Protein AF-A0A354UY25-F1 (afdb_monomer)

Secondary structure (DSSP, 8-state):
-PPPPPPPPPP-PPPPPPHHHHHHHHHHHHHH-SS---SS--SSHHHHHHHHHHHT--

Mean predicted aligned error: 9.32 Å

Structure (mmCIF, N/CA/C/O backbone):
data_AF-A0A354UY25-F1
#
_entry.id   AF-A0A354UY25-F1
#
loop_
_atom_site.group_PDB
_atom_site.id
_atom_site.type_symbol
_atom_site.label_atom_id
_atom_site.label_alt_id
_atom_site.label_comp_id
_atom_site.label_asym_id
_atom_site.label_entity_id
_atom_site.label_seq_id
_atom_site.pdbx_PDB_ins_code
_atom_site.Cartn_x
_atom_site.Cartn_y
_atom_site.Cartn_z
_atom_site.occupancy
_atom_site.B_iso_or_equiv
_atom_site.auth_seq_id
_atom_site.auth_comp_id
_atom_site.auth_asym_id
_atom_site.auth_atom_id
_atom_site.pdbx_PDB_model_num
ATOM 1 N N . MET A 1 1 ? -24.126 46.533 32.104 1.00 64.69 1 MET A N 1
ATOM 2 C CA . MET A 1 1 ? -23.948 45.097 32.417 1.00 64.69 1 MET A CA 1
ATOM 3 C C . MET A 1 1 ? -23.170 44.475 31.270 1.00 64.69 1 MET A C 1
ATOM 5 O O . MET A 1 1 ? -23.597 44.675 30.138 1.00 64.69 1 MET A O 1
ATOM 9 N N . PRO A 1 2 ? -22.030 43.806 31.499 1.00 69.06 2 PRO A N 1
ATOM 10 C CA . PRO A 1 2 ? -21.386 43.059 30.426 1.00 69.06 2 PRO A CA 1
ATOM 11 C C . PRO A 1 2 ? -22.263 41.849 30.048 1.00 69.06 2 PRO A C 1
ATOM 13 O O . PRO A 1 2 ? -22.860 41.240 30.941 1.00 69.06 2 PRO A O 1
ATOM 16 N N . PRO A 1 3 ? -22.385 41.505 28.755 1.00 72.31 3 PRO A N 1
ATOM 17 C CA . PRO A 1 3 ? -23.098 40.305 28.338 1.00 72.31 3 PRO A CA 1
ATOM 18 C C . PRO A 1 3 ? -22.351 39.058 28.827 1.00 72.31 3 PRO A C 1
ATOM 20 O O . PRO A 1 3 ? -21.129 38.961 28.721 1.00 72.31 3 PRO A O 1
ATOM 23 N N . THR A 1 4 ? -23.090 38.101 29.380 1.00 65.75 4 THR A N 1
ATOM 24 C CA . THR A 1 4 ? -22.555 36.818 29.844 1.00 65.75 4 THR A CA 1
ATOM 25 C C . THR A 1 4 ? -22.063 35.966 28.665 1.00 65.75 4 THR A C 1
ATOM 27 O O . THR A 1 4 ? -22.737 35.893 27.632 1.00 65.75 4 THR A O 1
ATOM 30 N N . PRO A 1 5 ? -20.907 35.286 28.789 1.00 71.69 5 PRO A N 1
ATOM 31 C CA . PRO A 1 5 ? -20.379 34.450 27.719 1.00 71.69 5 PRO A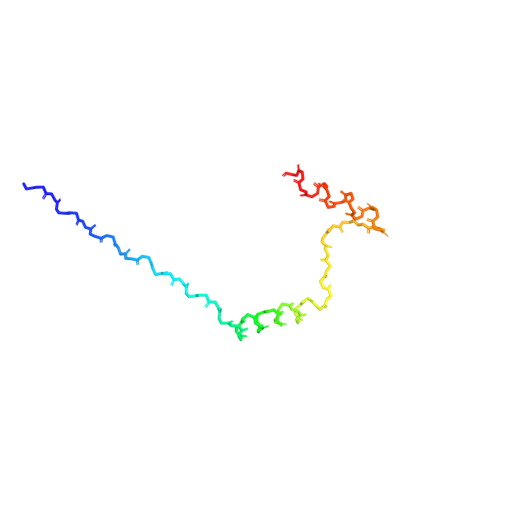 CA 1
ATOM 32 C C . PRO A 1 5 ? -21.241 33.189 27.568 1.00 71.69 5 PRO A C 1
ATOM 34 O O . PRO A 1 5 ? -21.436 32.429 28.519 1.00 71.69 5 PRO A O 1
ATOM 37 N N . LYS A 1 6 ? -21.772 32.957 26.362 1.00 69.56 6 LYS A N 1
ATOM 38 C CA . LYS A 1 6 ? -22.514 31.734 26.023 1.00 69.56 6 LYS A CA 1
ATOM 39 C C . LYS A 1 6 ? -21.524 30.573 25.878 1.00 69.56 6 LYS A C 1
ATOM 41 O O . LYS A 1 6 ? -20.613 30.643 25.060 1.00 69.56 6 LYS A O 1
ATOM 46 N N . LYS A 1 7 ? -21.697 29.512 26.674 1.00 7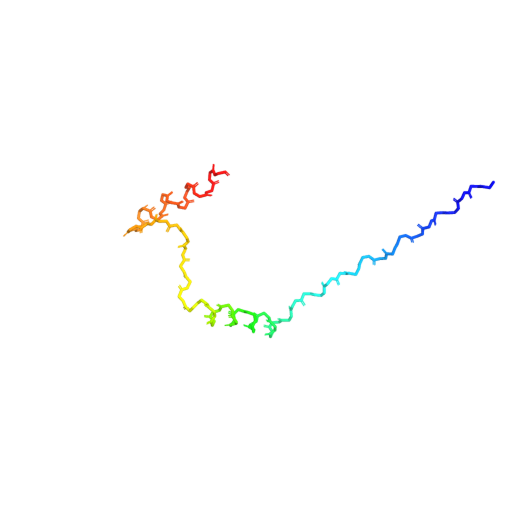0.12 7 LYS A N 1
ATOM 47 C CA . LYS A 1 7 ? -20.883 28.287 26.597 1.00 70.12 7 LYS A CA 1
ATOM 48 C C . LYS A 1 7 ? -21.132 27.567 25.267 1.00 70.12 7 LYS A C 1
ATOM 50 O O . LYS A 1 7 ? -22.274 27.251 24.943 1.00 70.12 7 LYS A O 1
ATOM 55 N N . THR A 1 8 ? -20.066 27.298 24.521 1.00 66.25 8 THR A N 1
ATOM 56 C CA . THR A 1 8 ? -20.092 26.527 23.270 1.00 66.25 8 THR A CA 1
ATOM 57 C C . THR A 1 8 ? -20.413 25.050 23.559 1.00 66.25 8 THR A C 1
ATOM 59 O O . THR A 1 8 ? -19.903 24.520 24.551 1.00 66.25 8 THR A O 1
ATOM 62 N N . PRO A 1 9 ? -21.237 24.361 22.743 1.00 70.19 9 PRO A N 1
ATOM 63 C CA . PRO A 1 9 ? -21.545 22.947 22.956 1.00 70.19 9 PRO A CA 1
ATOM 64 C C . PRO A 1 9 ? -20.286 22.073 22.833 1.00 70.19 9 PRO A C 1
ATOM 66 O O . PRO A 1 9 ? -19.438 22.354 21.981 1.00 70.19 9 PRO A O 1
ATOM 69 N N . PRO A 1 10 ? -20.151 21.002 23.634 1.00 72.25 10 PRO A N 1
ATOM 70 C CA . PRO A 1 10 ? -19.031 20.081 23.504 1.00 72.25 10 PRO A CA 1
ATOM 71 C C . PRO A 1 10 ? -19.109 19.343 22.162 1.00 72.25 10 PRO A C 1
ATOM 73 O O . PRO A 1 10 ? -20.151 18.800 21.792 1.00 72.25 10 PRO A O 1
ATOM 76 N N . THR A 1 11 ? -17.9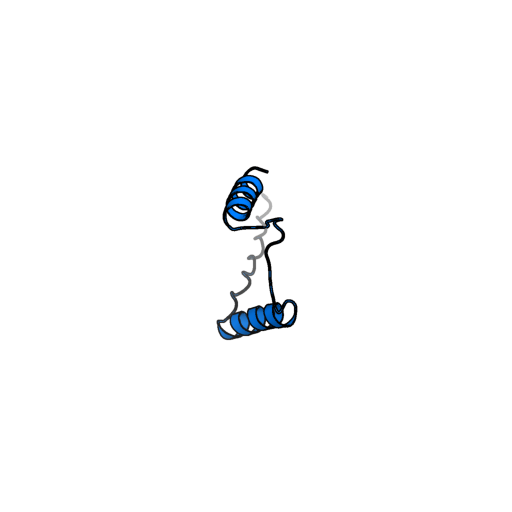96 19.303 21.430 1.00 75.12 11 THR A N 1
ATOM 77 C CA . THR A 1 11 ? -17.881 18.530 20.191 1.00 75.12 11 THR A CA 1
ATOM 78 C C . THR A 1 11 ? -17.919 17.037 20.524 1.00 75.12 11 THR A C 1
ATOM 80 O O . THR A 1 11 ? -17.064 16.509 21.239 1.00 75.12 11 THR A O 1
ATOM 83 N N . ARG A 1 12 ? -18.948 16.330 20.044 1.00 78.25 12 ARG A N 1
ATOM 84 C CA . ARG A 1 12 ? -19.072 14.881 20.242 1.00 78.25 12 ARG A CA 1
ATOM 85 C C . ARG A 1 12 ? -17.987 14.181 19.425 1.00 78.25 12 ARG A C 1
ATOM 87 O O . ARG A 1 12 ? -18.036 14.197 18.200 1.00 78.25 12 ARG A O 1
ATOM 94 N N . LYS A 1 13 ? -17.019 13.558 20.101 1.00 79.12 13 LYS A N 1
ATOM 95 C CA . LYS A 1 13 ? -16.026 12.698 19.448 1.00 79.12 13 LYS A CA 1
ATOM 96 C C . LYS A 1 13 ? -16.733 11.449 18.923 1.00 79.12 13 LYS A C 1
ATOM 98 O O . LYS A 1 13 ? -17.416 10.766 19.688 1.00 79.12 13 LYS A O 1
ATOM 103 N N . THR A 1 14 ? -16.602 11.166 17.633 1.00 84.81 14 THR A N 1
ATOM 104 C CA . THR A 1 14 ? 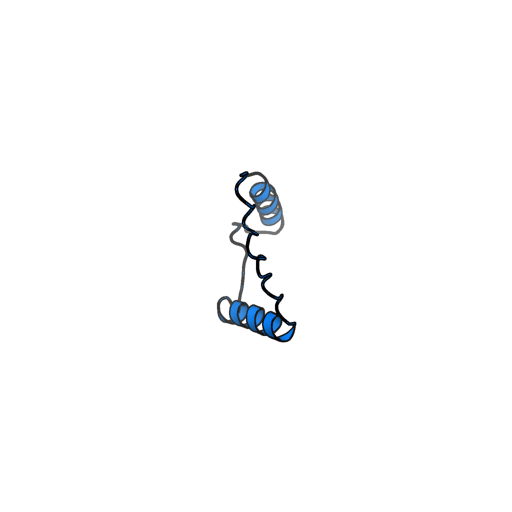-17.046 9.891 17.064 1.00 84.81 14 THR A CA 1
ATOM 105 C C . THR A 1 14 ? -16.220 8.756 17.672 1.00 84.81 14 THR A C 1
ATOM 107 O O . THR A 1 14 ? -14.995 8.884 17.754 1.00 84.81 14 THR A O 1
ATOM 110 N N . PRO A 1 15 ? -16.858 7.671 18.141 1.00 88.50 15 PRO A N 1
ATOM 111 C CA . PRO A 1 15 ? -16.130 6.524 18.662 1.00 88.50 15 PRO A CA 1
ATOM 112 C C . PRO A 1 15 ? -15.334 5.847 17.539 1.00 88.50 15 PRO A C 1
ATOM 114 O O . PRO A 1 15 ? -15.766 5.828 16.388 1.00 88.50 15 PRO A O 1
ATOM 117 N N . ALA A 1 16 ? -14.167 5.300 17.882 1.00 93.38 16 ALA A N 1
ATOM 118 C CA . ALA A 1 16 ? -13.397 4.467 16.965 1.00 93.38 16 ALA A CA 1
ATOM 119 C C . ALA A 1 16 ? -14.116 3.130 16.722 1.00 93.38 16 ALA A C 1
ATOM 121 O O . ALA A 1 16 ? -14.805 2.627 17.612 1.00 93.38 16 ALA A O 1
ATOM 122 N N . MET A 1 17 ? -13.918 2.547 15.538 1.00 96.50 17 MET A N 1
ATOM 123 C CA . MET A 1 17 ? -14.466 1.234 15.194 1.00 96.50 17 MET A CA 1
ATOM 124 C C . MET A 1 17 ? -13.881 0.141 16.095 1.00 96.50 17 MET A C 1
ATOM 126 O O . MET A 1 17 ? -12.690 0.127 16.416 1.00 96.50 17 MET A O 1
ATOM 130 N N . THR 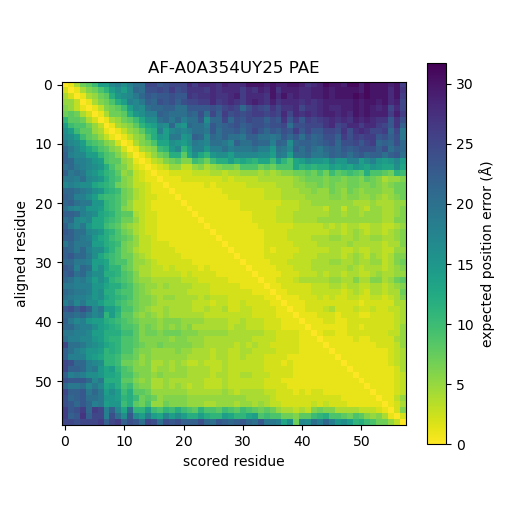A 1 18 ? -14.718 -0.816 16.470 1.00 97.50 18 THR A N 1
ATOM 131 C CA . THR A 1 18 ? -14.303 -2.072 17.088 1.00 97.50 18 THR A CA 1
ATOM 132 C C . THR A 1 18 ? -13.530 -2.934 16.089 1.00 97.50 18 THR A C 1
ATOM 134 O O . THR A 1 18 ? -13.649 -2.788 14.873 1.00 97.50 18 THR A O 1
ATOM 137 N N . ARG A 1 19 ? -12.762 -3.910 16.585 1.00 97.75 19 ARG A N 1
ATOM 138 C CA . ARG A 1 19 ? -12.033 -4.856 15.718 1.00 97.75 19 ARG A CA 1
ATOM 139 C C . ARG A 1 19 ? -12.956 -5.638 14.774 1.00 97.75 19 ARG A C 1
ATOM 141 O O . ARG A 1 19 ? -12.560 -5.924 13.649 1.00 97.75 19 ARG A O 1
ATOM 148 N N . ALA A 1 20 ? -14.167 -5.971 15.229 1.00 97.94 20 ALA A N 1
ATOM 149 C CA . ALA A 1 20 ? -15.16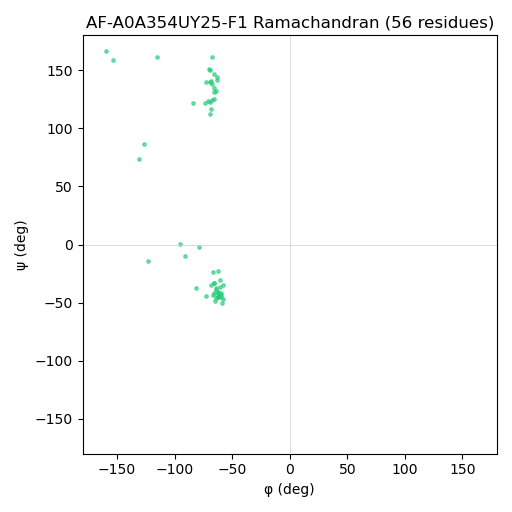1 -6.665 14.414 1.00 97.94 20 ALA A CA 1
ATOM 150 C C . ALA A 1 20 ? -15.649 -5.783 13.255 1.00 97.94 20 ALA A C 1
ATOM 152 O O . ALA A 1 20 ? -15.707 -6.241 12.117 1.00 97.94 20 ALA A O 1
ATOM 153 N N . GLU A 1 21 ? -15.918 -4.505 13.530 1.00 98.12 21 GLU A N 1
ATOM 154 C CA . GLU A 1 21 ? -16.315 -3.535 12.507 1.00 98.12 21 GLU A CA 1
ATOM 155 C C . GLU A 1 21 ? -15.179 -3.269 11.509 1.00 98.12 21 GLU A C 1
ATOM 157 O O . GLU A 1 21 ? -15.427 -3.232 10.308 1.00 98.12 21 GLU A O 1
ATOM 162 N N . VAL A 1 22 ? -13.927 -3.146 11.972 1.00 98.12 22 VAL A N 1
ATOM 163 C CA . VAL A 1 22 ? -12.755 -2.985 11.087 1.00 98.12 22 VAL A CA 1
ATOM 164 C C . VAL A 1 22 ? -12.606 -4.179 10.146 1.00 98.12 22 VAL A C 1
ATOM 166 O O . VAL A 1 22 ? -12.393 -3.991 8.951 1.00 98.12 22 VAL A O 1
ATOM 169 N N . LYS A 1 23 ? -12.747 -5.406 10.663 1.00 98.38 23 LYS A N 1
ATOM 170 C CA . LYS A 1 23 ? -12.697 -6.619 9.837 1.00 98.38 23 LYS A CA 1
ATOM 171 C C . LYS A 1 23 ? -13.782 -6.596 8.760 1.00 98.38 23 LYS A C 1
ATOM 173 O O . LYS A 1 23 ? -13.455 -6.760 7.592 1.00 98.38 23 LYS A O 1
ATOM 178 N N . GLY A 1 24 ? -15.033 -6.322 9.140 1.00 98.44 24 GLY A N 1
ATOM 179 C CA . GLY A 1 24 ? -16.142 -6.241 8.185 1.00 98.44 24 GLY A CA 1
ATOM 180 C C . GLY A 1 24 ? -15.946 -5.149 7.127 1.00 98.44 24 GLY A C 1
ATOM 181 O O . GLY A 1 24 ? -16.269 -5.352 5.961 1.00 98.44 24 GLY A O 1
ATOM 182 N N . PHE A 1 25 ? -15.356 -4.011 7.504 1.00 97.88 25 PHE A N 1
ATOM 183 C CA . PHE A 1 25 ? -15.017 -2.941 6.566 1.00 97.88 25 PHE A CA 1
ATOM 184 C C . PHE A 1 25 ? -13.959 -3.371 5.544 1.00 97.88 25 PHE A C 1
ATOM 186 O O . PHE A 1 25 ? -14.160 -3.193 4.344 1.00 97.88 25 PHE A O 1
ATOM 193 N N . ILE A 1 26 ? -12.856 -3.976 5.995 1.00 97.44 26 ILE A N 1
ATOM 194 C CA . ILE A 1 26 ? -11.798 -4.459 5.096 1.00 97.44 26 ILE A CA 1
ATOM 195 C C . ILE A 1 26 ? -12.329 -5.573 4.180 1.00 97.44 26 ILE A C 1
ATOM 197 O O . ILE A 1 26 ? -12.017 -5.584 2.993 1.00 97.44 26 ILE A O 1
ATOM 201 N N . GLU A 1 27 ? -13.177 -6.470 4.691 1.00 98.19 27 GLU A N 1
ATOM 202 C CA . GLU A 1 27 ? -13.835 -7.510 3.886 1.00 98.19 27 GLU A CA 1
ATOM 203 C C . GLU A 1 27 ? -14.741 -6.920 2.805 1.00 98.19 27 GLU A C 1
ATOM 205 O O . GLU A 1 27 ? -14.727 -7.388 1.669 1.00 98.19 27 GLU A O 1
ATOM 210 N N . ALA A 1 28 ? -15.498 -5.868 3.122 1.00 98.25 28 ALA A N 1
ATOM 211 C CA . ALA A 1 28 ? -16.317 -5.178 2.132 1.00 98.25 28 ALA A CA 1
ATOM 212 C C . ALA A 1 28 ? -15.462 -4.553 1.015 1.00 98.25 28 ALA A C 1
ATOM 214 O O . ALA A 1 28 ? -15.819 -4.674 -0.157 1.00 98.25 28 ALA A O 1
ATOM 215 N N . LEU A 1 29 ? -14.320 -3.941 1.358 1.00 97.88 29 LEU A N 1
ATOM 216 C CA . LEU A 1 29 ? -13.372 -3.413 0.370 1.00 97.88 29 LEU A CA 1
ATOM 217 C C . LEU A 1 29 ? -12.794 -4.524 -0.514 1.00 97.88 29 LEU A C 1
ATOM 219 O O . LEU A 1 29 ? -12.776 -4.378 -1.733 1.00 97.88 29 LEU A O 1
ATOM 223 N N . ALA A 1 30 ? -12.381 -5.645 0.083 1.00 97.38 30 ALA A N 1
ATOM 224 C CA . ALA A 1 30 ? -11.848 -6.792 -0.649 1.00 97.38 30 ALA A CA 1
ATOM 225 C C . ALA A 1 30 ? -12.896 -7.439 -1.569 1.00 97.38 30 ALA A C 1
ATOM 227 O O . ALA A 1 30 ? -12.581 -7.827 -2.687 1.00 97.38 30 ALA A O 1
ATOM 228 N N . ASN A 1 31 ? -14.160 -7.510 -1.144 1.00 97.94 31 ASN A N 1
ATOM 229 C CA . ASN A 1 31 ? -15.247 -8.004 -1.993 1.00 97.94 31 ASN A CA 1
ATOM 230 C C . ASN A 1 31 ? -15.501 -7.085 -3.197 1.00 97.94 31 ASN A C 1
ATOM 232 O O . ASN A 1 31 ? -15.898 -7.562 -4.258 1.00 97.94 31 ASN A O 1
ATOM 236 N N . HIS A 1 32 ? -15.305 -5.774 -3.032 1.00 98.19 32 HIS A N 1
ATOM 237 C CA . HIS A 1 32 ? -15.513 -4.799 -4.100 1.00 98.19 32 HIS A CA 1
ATOM 238 C C . HIS A 1 32 ? -14.327 -4.710 -5.070 1.00 98.19 32 HIS A C 1
ATOM 240 O O . HIS A 1 32 ? -14.537 -4.571 -6.272 1.00 98.19 32 HIS A O 1
ATOM 246 N N . ASN A 1 33 ? -13.097 -4.826 -4.565 1.00 97.31 33 ASN A N 1
ATOM 247 C CA . ASN A 1 33 ? -11.873 -4.887 -5.358 1.00 97.31 33 ASN A CA 1
ATOM 248 C C . ASN A 1 33 ? -11.052 -6.132 -4.964 1.00 97.31 33 ASN A C 1
ATOM 250 O O . ASN A 1 33 ? -10.181 -6.036 -4.096 1.00 97.31 33 ASN A O 1
ATOM 254 N N . PRO A 1 34 ? -11.335 -7.303 -5.573 1.00 96.44 34 PRO A N 1
ATOM 255 C CA . PRO A 1 34 ? -10.716 -8.575 -5.187 1.00 96.44 34 PRO A CA 1
ATOM 256 C C . PRO A 1 34 ? -9.212 -8.672 -5.455 1.00 96.44 34 PRO A C 1
ATOM 258 O O . PRO A 1 34 ? -8.529 -9.469 -4.814 1.00 96.44 34 PRO A O 1
ATOM 261 N N . ALA A 1 35 ? -8.697 -7.883 -6.398 1.00 96.25 35 ALA A N 1
ATOM 262 C CA . ALA A 1 35 ? -7.287 -7.842 -6.768 1.00 96.25 35 ALA A CA 1
ATOM 263 C C . ALA A 1 35 ? -6.820 -6.377 -6.805 1.00 96.25 35 ALA A C 1
ATOM 265 O O . ALA A 1 35 ? -6.673 -5.808 -7.885 1.00 96.25 35 ALA A O 1
ATOM 266 N N . PRO A 1 36 ? -6.650 -5.732 -5.635 1.00 95.12 36 PRO A N 1
ATOM 267 C CA . PRO A 1 36 ? -6.256 -4.336 -5.587 1.00 95.12 36 PRO A CA 1
ATOM 268 C C . PRO A 1 36 ? -4.811 -4.185 -6.064 1.00 95.12 36 PRO A C 1
ATOM 270 O O . PRO A 1 36 ? -3.889 -4.765 -5.491 1.00 95.12 36 PRO A O 1
ATOM 273 N N . GLU A 1 37 ? -4.624 -3.366 -7.089 1.00 95.44 37 GLU A N 1
ATOM 274 C CA . GLU A 1 37 ? -3.317 -2.999 -7.625 1.00 95.44 37 GLU A CA 1
ATOM 275 C C . GLU A 1 37 ? -3.068 -1.501 -7.422 1.00 95.44 37 GLU A C 1
ATOM 277 O O . GLU A 1 37 ? -3.984 -0.724 -7.142 1.00 95.44 37 GLU A O 1
ATOM 282 N N . THR A 1 38 ? -1.804 -1.090 -7.509 1.00 94.62 38 THR A N 1
ATOM 283 C CA . THR A 1 38 ? -1.457 0.334 -7.489 1.00 94.62 38 THR A CA 1
ATOM 284 C C . THR A 1 38 ? -1.904 1.011 -8.787 1.00 94.62 38 THR A C 1
ATOM 286 O O . THR A 1 38 ? -1.921 0.387 -9.841 1.00 94.62 38 THR A O 1
ATOM 289 N N . GLU A 1 39 ? -2.219 2.304 -8.727 1.00 94.56 39 GLU A N 1
ATOM 290 C CA . GLU A 1 39 ? -2.531 3.115 -9.914 1.00 94.56 39 GLU A CA 1
ATOM 291 C C . GLU A 1 39 ? -1.271 3.565 -10.681 1.00 94.56 39 GLU A C 1
ATOM 293 O O . GLU A 1 39 ? -1.359 4.241 -11.706 1.00 94.56 39 GLU A O 1
ATOM 298 N N . LEU A 1 40 ? -0.080 3.226 -10.178 1.00 96.56 40 LEU A N 1
ATOM 299 C CA . LEU A 1 40 ? 1.181 3.550 -10.833 1.00 96.56 40 LEU A CA 1
ATOM 300 C C . LEU A 1 40 ? 1.392 2.674 -12.070 1.00 96.56 40 LEU A C 1
ATOM 302 O O . LEU A 1 40 ? 1.173 1.468 -12.040 1.00 96.56 40 LEU A O 1
ATOM 306 N N . ASN A 1 41 ? 1.905 3.277 -13.142 1.00 95.50 41 ASN A N 1
ATOM 307 C CA . ASN A 1 41 ? 2.307 2.543 -14.339 1.00 95.50 41 ASN A CA 1
ATOM 308 C C . ASN A 1 41 ? 3.726 1.984 -14.163 1.00 95.50 41 ASN A C 1
ATOM 310 O O . ASN A 1 41 ? 4.669 2.749 -13.957 1.00 95.50 41 ASN A O 1
ATOM 314 N N . PHE A 1 42 ? 3.886 0.665 -14.280 1.00 97.25 42 PHE A N 1
ATOM 315 C CA . PHE A 1 42 ? 5.178 -0.024 -14.217 1.00 97.25 42 PHE A CA 1
ATOM 316 C C . PHE A 1 42 ? 5.133 -1.339 -15.005 1.00 97.25 42 PHE A C 1
ATOM 318 O O . PHE A 1 42 ? 4.064 -1.892 -15.253 1.00 97.25 42 PHE A O 1
ATOM 325 N N . THR A 1 43 ? 6.298 -1.847 -15.400 1.00 97.75 43 THR A N 1
ATOM 326 C CA . THR A 1 43 ? 6.435 -3.119 -16.137 1.00 97.75 43 THR A CA 1
ATOM 327 C C . THR A 1 43 ? 7.347 -4.120 -15.439 1.00 97.75 43 THR A C 1
ATOM 329 O O . THR A 1 43 ? 7.365 -5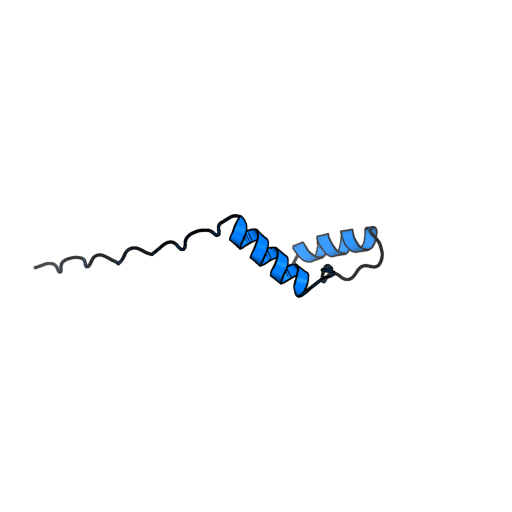.298 -15.786 1.00 97.75 43 THR A O 1
ATOM 332 N N . ASP A 1 44 ? 8.118 -3.657 -14.461 1.00 98.06 44 ASP A N 1
ATOM 333 C CA . ASP A 1 44 ? 9.125 -4.430 -13.751 1.00 98.06 44 ASP A CA 1
ATOM 334 C C . ASP A 1 44 ? 9.436 -3.762 -12.394 1.00 98.06 44 ASP A C 1
ATOM 336 O O . ASP A 1 44 ? 9.055 -2.609 -12.159 1.00 98.06 44 ASP A O 1
ATOM 340 N N . PRO A 1 45 ? 10.128 -4.454 -11.471 1.00 98.00 45 PRO A N 1
ATOM 341 C CA . PRO A 1 45 ? 10.411 -3.900 -10.149 1.00 98.00 45 PRO A CA 1
ATOM 342 C C . PRO A 1 45 ? 11.236 -2.605 -10.161 1.00 98.00 45 PRO A C 1
ATOM 344 O O . PRO A 1 45 ? 11.075 -1.775 -9.265 1.00 98.00 45 PRO A O 1
ATOM 347 N N . PHE A 1 46 ? 12.112 -2.408 -11.153 1.00 97.94 46 PHE A N 1
ATOM 348 C CA . PHE A 1 46 ? 12.908 -1.187 -11.256 1.00 97.94 46 PHE A CA 1
ATOM 349 C C . PHE A 1 46 ? 12.040 -0.003 -11.700 1.00 97.94 46 PHE A C 1
ATOM 351 O O . PHE A 1 46 ? 12.107 1.061 -11.082 1.00 97.94 46 PHE A O 1
ATOM 358 N N . THR A 1 47 ? 11.165 -0.182 -12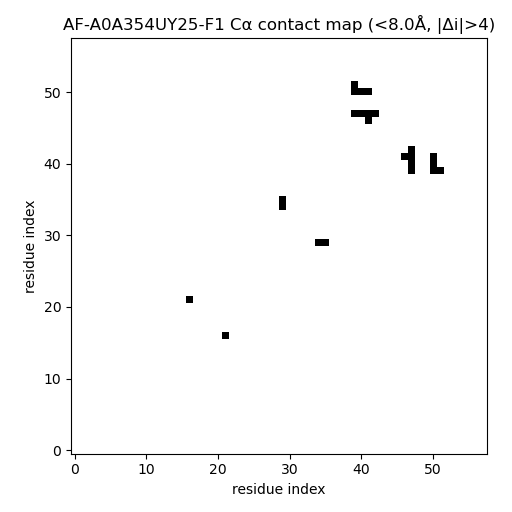.695 1.00 97.94 47 THR A N 1
ATOM 359 C CA . THR A 1 47 ? 10.223 0.876 -13.104 1.00 97.94 47 THR A CA 1
ATOM 360 C C . THR A 1 47 ? 9.195 1.205 -12.020 1.00 97.94 47 THR A C 1
ATOM 362 O O . THR A 1 47 ? 8.870 2.380 -11.847 1.00 97.94 47 THR A O 1
ATOM 365 N N . LEU A 1 48 ? 8.765 0.229 -11.210 1.00 97.44 48 LEU A N 1
ATOM 366 C CA . LEU A 1 48 ? 7.916 0.484 -10.038 1.00 97.44 48 LEU A CA 1
ATOM 367 C C . LEU A 1 48 ? 8.620 1.365 -8.999 1.00 97.44 48 LEU A C 1
ATOM 369 O O . LEU A 1 48 ? 8.020 2.311 -8.490 1.00 97.44 48 LEU A O 1
ATOM 373 N N . LEU A 1 49 ? 9.896 1.097 -8.702 1.00 97.25 49 LEU A N 1
ATOM 374 C CA . LEU A 1 49 ? 10.674 1.923 -7.775 1.00 97.25 49 LEU A CA 1
ATOM 375 C C . LEU A 1 49 ? 10.724 3.384 -8.241 1.00 97.25 49 LEU A C 1
ATOM 377 O O . LEU A 1 49 ? 10.478 4.294 -7.449 1.00 97.2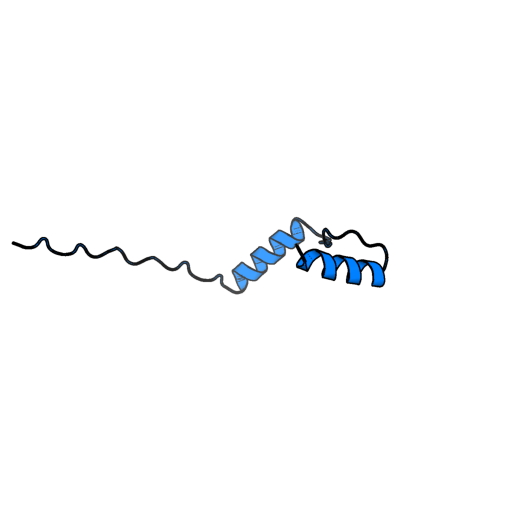5 49 LEU A O 1
ATOM 381 N N . VAL A 1 50 ? 11.003 3.609 -9.528 1.00 96.50 50 VAL A N 1
ATOM 382 C CA . VAL A 1 50 ? 11.024 4.959 -10.112 1.00 96.50 50 VAL A CA 1
ATOM 383 C C . VAL A 1 50 ? 9.641 5.614 -10.021 1.00 96.50 50 VAL A C 1
ATOM 385 O O . VAL A 1 50 ? 9.546 6.765 -9.595 1.00 96.50 50 VAL A O 1
ATOM 388 N N . ALA A 1 51 ? 8.569 4.887 -10.352 1.00 97.06 51 ALA A N 1
ATOM 389 C CA . ALA A 1 51 ? 7.200 5.397 -10.282 1.00 97.06 51 ALA A CA 1
ATOM 390 C C . ALA A 1 51 ? 6.809 5.839 -8.859 1.00 97.06 51 ALA A C 1
ATOM 392 O O . ALA A 1 51 ? 6.225 6.909 -8.685 1.00 97.06 51 ALA A O 1
ATOM 393 N N . VAL A 1 52 ? 7.190 5.070 -7.832 1.00 96.19 52 VAL A N 1
ATOM 394 C CA . VAL A 1 52 ? 6.941 5.418 -6.423 1.00 96.19 52 VAL A CA 1
ATOM 395 C C . VAL A 1 52 ? 7.686 6.692 -6.030 1.00 96.19 52 VAL A C 1
ATOM 397 O O . VAL A 1 52 ? 7.081 7.587 -5.440 1.00 96.19 52 VAL A O 1
ATOM 400 N N . VAL A 1 53 ? 8.970 6.819 -6.387 1.00 96.25 53 VAL A N 1
ATOM 401 C CA . VAL A 1 53 ? 9.759 8.025 -6.075 1.00 96.25 53 VAL A CA 1
ATOM 402 C C . VAL A 1 53 ? 9.126 9.268 -6.700 1.00 96.25 53 VAL A C 1
ATOM 404 O O . VAL A 1 53 ? 8.999 10.284 -6.020 1.00 96.25 53 VAL A O 1
ATOM 407 N N . LEU A 1 54 ? 8.678 9.188 -7.956 1.00 95.06 54 LEU A N 1
ATOM 408 C CA . LEU A 1 54 ? 8.031 10.313 -8.638 1.00 95.06 54 LEU A CA 1
ATOM 409 C C . LEU A 1 54 ? 6.655 10.657 -8.053 1.00 95.06 54 LEU A C 1
ATOM 411 O O . LEU A 1 54 ? 6.322 11.836 -7.971 1.00 95.06 54 LEU A O 1
ATOM 415 N N . SER A 1 55 ? 5.881 9.669 -7.592 1.00 93.69 55 SER A N 1
ATOM 416 C CA . SER A 1 55 ? 4.563 9.912 -6.979 1.00 93.69 55 SER A CA 1
ATOM 417 C C . SER A 1 55 ? 4.613 10.760 -5.701 1.00 93.69 55 SER A C 1
ATOM 419 O O . SER A 1 55 ? 3.624 11.396 -5.351 1.00 93.69 55 SER A O 1
ATOM 421 N N . ALA A 1 56 ? 5.766 10.800 -5.023 1.00 90.44 56 ALA A N 1
ATOM 422 C CA . ALA A 1 56 ? 5.979 11.585 -3.808 1.00 90.44 56 ALA A CA 1
ATOM 423 C C . ALA A 1 56 ? 6.507 13.010 -4.070 1.00 90.44 56 ALA A C 1
ATOM 425 O O . ALA A 1 56 ? 6.611 13.794 -3.131 1.00 90.44 56 ALA A O 1
ATOM 426 N N . GLN A 1 57 ? 6.900 13.328 -5.310 1.00 75.19 57 GLN A N 1
ATOM 427 C CA . GLN A 1 57 ? 7.541 14.598 -5.692 1.00 75.19 57 GLN A CA 1
ATOM 428 C C . GLN A 1 57 ? 6.546 15.650 -6.224 1.00 75.19 57 GLN A C 1
ATOM 430 O O . GLN A 1 57 ? 6.983 16.728 -6.625 1.00 75.19 57 GLN A O 1
ATOM 435 N N . ALA A 1 58 ? 5.247 15.329 -6.274 1.00 57.16 58 ALA A N 1
ATOM 436 C CA . ALA A 1 58 ? 4.186 16.234 -6.726 1.00 57.16 58 ALA A CA 1
ATOM 437 C C . ALA A 1 58 ? 3.793 17.272 -5.662 1.00 57.16 58 ALA A C 1
ATOM 439 O O . ALA A 1 58 ? 3.756 16.913 -4.462 1.00 57.16 58 ALA A O 1
#

Foldseek 3Di:
DDDDDDDDDDDDDDDDDDPVRVVVVVVVVCVVPVDDDDPFDDDDPVRVVVSVVVVVVD

pLDDT: mean 89.62, std 11.88, range [57.16, 98.44]

Radius of gyration: 23.35 Å; Cα contacts (8 Å, |Δi|>4): 12; chains: 1; bounding box: 37×54×49 Å

Solvent-accessible surface area (backbone atoms only — not comparable to full-atom values): 3999 Å² total; per-residue (Å²): 131,83,82,78,84,80,82,76,80,82,81,82,77,79,79,80,79,50,74,69,54,49,50,54,51,53,50,52,51,39,73,74,45,81,78,80,73,77,92,68,76,60,89,48,77,68,47,38,54,54,41,55,58,56,70,71,73,113

Sequence (58 aa):
MPPTPKKTPPTRKTPAMTRAEVKGFIEALANHNPAPETELNFTDPFTLLVAVVLSAQA

Nearest PDB structures (foldseek):
  7tj6-assembly1_A  TM=3.395E-01  e=7.826E+00  Spirochaeta thermophila DSM 6578